Protein AF-A0A7S2J5E5-F1 (afdb_monomer)

Mean predicted aligned error: 18.95 Å

Radius of gyration: 46.44 Å; Cα contacts (8 Å, |Δi|>4): 51; chains: 1; bounding box: 110×30×131 Å

Sequence (152 aa):
QHGGKVPLHGRLFGQWLHHAYPRECPFPHRSGSTNPMTADEWIAENGKNSLASDDEMQDHIDAGNSTNATSTAAHAEPTPLMWTVEEELVITSTAAPTLGSRRMRSRLLSSFMFLAAIASVIVTLWSNVKSAAKAFGPKGGVLPFAGKAHLC

Structure (mmCIF, N/CA/C/O backbone):
data_AF-A0A7S2J5E5-F1
#
_entry.id   AF-A0A7S2J5E5-F1
#
loop_
_atom_site.group_PDB
_atom_site.id
_atom_site.type_symbol
_atom_site.label_atom_id
_atom_site.label_alt_id
_atom_site.label_comp_id
_atom_site.label_asym_id
_atom_site.label_entity_id
_atom_site.label_seq_id
_atom_site.pdbx_PDB_ins_code
_atom_site.Cartn_x
_atom_site.Cartn_y
_atom_site.Cartn_z
_atom_site.occupancy
_atom_site.B_iso_or_equiv
_atom_site.auth_seq_id
_atom_site.auth_comp_id
_atom_site.auth_asym_id
_atom_site.auth_atom_id
_atom_site.pdbx_PDB_model_num
ATOM 1 N N . GLN A 1 1 ? -0.515 1.846 -17.808 1.00 63.72 1 GLN A N 1
ATOM 2 C CA . GLN A 1 1 ? -0.144 0.761 -18.755 1.00 63.72 1 GLN A CA 1
ATOM 3 C C . GLN A 1 1 ? 1.380 0.697 -18.881 1.00 63.72 1 GLN A C 1
ATOM 5 O O . GLN A 1 1 ? 1.969 1.710 -19.233 1.00 63.72 1 GLN A O 1
ATOM 10 N N . HIS A 1 2 ? 2.020 -0.460 -18.635 1.00 79.25 2 HIS A N 1
ATOM 11 C CA . HIS A 1 2 ? 3.499 -0.615 -18.657 1.00 79.25 2 HIS A CA 1
ATOM 12 C C . HIS A 1 2 ? 4.056 -1.400 -19.854 1.00 79.25 2 HIS A C 1
ATOM 14 O O . HIS A 1 2 ? 5.028 -2.145 -19.716 1.00 79.25 2 HIS A O 1
ATOM 20 N N . GLY A 1 3 ? 3.438 -1.292 -21.032 1.00 82.88 3 GLY A N 1
ATOM 21 C CA . GLY A 1 3 ? 3.982 -1.912 -22.249 1.00 82.88 3 GLY A CA 1
ATOM 22 C C . GLY A 1 3 ? 4.187 -3.431 -22.143 1.00 82.88 3 GLY A C 1
ATOM 23 O O . GLY A 1 3 ? 5.221 -3.938 -22.566 1.00 82.88 3 GLY A O 1
ATOM 24 N N . GLY A 1 4 ? 3.237 -4.142 -21.525 1.00 86.62 4 GLY A N 1
ATOM 25 C CA . GLY A 1 4 ? 3.276 -5.603 -21.369 1.00 86.62 4 GLY A CA 1
ATOM 26 C C . GLY A 1 4 ? 4.127 -6.120 -20.205 1.00 86.62 4 GLY A C 1
ATOM 27 O O . GLY A 1 4 ? 4.243 -7.330 -20.037 1.00 86.62 4 GLY A O 1
ATOM 28 N N . LYS A 1 5 ? 4.715 -5.239 -19.388 1.00 85.12 5 LYS A N 1
ATOM 29 C CA . LYS A 1 5 ? 5.416 -5.627 -18.155 1.00 85.12 5 LYS A CA 1
ATOM 30 C C . LYS A 1 5 ? 4.485 -5.527 -16.947 1.00 85.12 5 LYS A C 1
ATOM 32 O O . LYS A 1 5 ? 3.664 -4.616 -16.868 1.00 85.12 5 LYS A O 1
ATOM 37 N N . VAL A 1 6 ? 4.642 -6.439 -15.993 1.00 87.19 6 VAL A N 1
ATOM 38 C CA . VAL A 1 6 ? 3.922 -6.406 -14.714 1.00 87.19 6 VAL A CA 1
ATOM 39 C C . VAL A 1 6 ? 4.882 -5.916 -13.628 1.00 87.19 6 VAL A C 1
ATOM 41 O O . VAL A 1 6 ? 5.904 -6.568 -13.396 1.00 87.19 6 VAL A O 1
ATOM 44 N N . PRO A 1 7 ? 4.615 -4.772 -12.976 1.00 89.44 7 PRO A N 1
ATOM 45 C CA . PRO A 1 7 ? 5.429 -4.321 -11.858 1.00 89.44 7 PRO A CA 1
ATOM 46 C C . PRO A 1 7 ? 5.142 -5.186 -10.626 1.00 89.44 7 PRO A C 1
ATOM 48 O O . PRO A 1 7 ? 4.107 -5.047 -9.985 1.00 89.44 7 PRO A O 1
ATOM 51 N N . LEU A 1 8 ? 6.085 -6.059 -10.267 1.00 89.56 8 LEU A N 1
ATOM 52 C CA . LEU A 1 8 ? 5.937 -6.960 -9.113 1.00 89.56 8 LEU A CA 1
ATOM 53 C C . LEU A 1 8 ? 5.831 -6.222 -7.767 1.00 89.56 8 LEU A C 1
ATOM 55 O O . LEU A 1 8 ? 5.270 -6.752 -6.821 1.00 89.56 8 LEU A O 1
ATOM 59 N N . HIS A 1 9 ? 6.345 -4.994 -7.690 1.00 90.06 9 HIS A N 1
ATOM 60 C CA . HIS A 1 9 ? 6.241 -4.127 -6.509 1.00 90.06 9 HIS A CA 1
ATOM 61 C C . HIS A 1 9 ? 5.186 -3.021 -6.694 1.00 90.06 9 HIS A C 1
ATOM 63 O O . HIS A 1 9 ? 5.252 -1.982 -6.040 1.00 90.06 9 HIS A O 1
ATOM 69 N N . GLY A 1 10 ? 4.266 -3.193 -7.646 1.00 91.25 10 GLY A N 1
ATOM 70 C CA . GLY A 1 10 ? 3.171 -2.258 -7.877 1.00 91.25 10 GLY A CA 1
ATOM 71 C C . GLY A 1 10 ? 1.974 -2.551 -6.977 1.00 91.25 10 GLY A C 1
ATOM 72 O O . GLY A 1 10 ? 1.660 -3.713 -6.702 1.00 91.25 10 GLY A O 1
ATOM 73 N N . ARG A 1 11 ? 1.257 -1.498 -6.575 1.00 93.00 11 ARG A N 1
ATOM 74 C CA . ARG A 1 11 ? 0.042 -1.603 -5.748 1.00 93.00 11 ARG A CA 1
ATOM 75 C C . ARG A 1 11 ? -1.000 -2.554 -6.348 1.00 93.00 11 ARG A C 1
ATOM 77 O O . ARG A 1 11 ? -1.551 -3.386 -5.635 1.00 93.00 11 ARG A O 1
ATOM 84 N N . LEU A 1 12 ? -1.235 -2.468 -7.661 1.00 91.31 12 LEU A N 1
ATOM 85 C CA . LEU A 1 12 ? -2.218 -3.301 -8.365 1.00 91.31 12 LEU A CA 1
ATOM 86 C C . LEU A 1 12 ? -1.850 -4.787 -8.348 1.00 91.31 12 LEU A C 1
ATOM 88 O O . LEU A 1 12 ? -2.721 -5.633 -8.176 1.00 91.31 12 LEU A O 1
ATOM 92 N N . PHE A 1 13 ? -0.565 -5.123 -8.483 1.00 92.19 13 PHE A N 1
ATOM 93 C CA . PHE A 1 13 ? -0.132 -6.515 -8.370 1.00 92.19 13 PHE A CA 1
ATOM 94 C C . PHE A 1 13 ? -0.332 -7.044 -6.944 1.00 92.19 13 PHE A C 1
ATOM 96 O O . PHE A 1 13 ? -0.835 -8.152 -6.764 1.00 92.19 13 PHE A O 1
ATOM 103 N N . GLY A 1 14 ? -0.042 -6.225 -5.928 1.00 92.69 14 GLY A N 1
ATOM 104 C CA . GLY A 1 14 ? -0.380 -6.546 -4.540 1.00 92.69 14 GLY A CA 1
ATOM 105 C C . GLY A 1 14 ? -1.885 -6.740 -4.323 1.00 92.69 14 GLY A C 1
ATOM 106 O O . GLY A 1 14 ? -2.288 -7.631 -3.584 1.00 92.69 14 GLY A O 1
ATOM 107 N N . GLN A 1 15 ? -2.735 -5.948 -4.987 1.00 92.44 15 GLN A N 1
ATOM 108 C CA . GLN A 1 15 ? -4.190 -6.049 -4.826 1.00 92.44 15 GLN A CA 1
ATOM 109 C C . GLN A 1 15 ? -4.703 -7.372 -5.404 1.00 92.44 15 GLN A C 1
ATOM 111 O O . GLN A 1 15 ? -5.595 -8.001 -4.835 1.00 92.44 15 GLN A O 1
ATOM 116 N N . TRP A 1 16 ? -4.080 -7.835 -6.490 1.00 91.50 16 TRP A N 1
ATOM 117 C CA . TRP A 1 16 ? -4.347 -9.147 -7.072 1.00 91.50 16 TRP A CA 1
ATOM 118 C C . TRP A 1 16 ? -3.924 -10.266 -6.118 1.00 91.50 16 TRP A C 1
ATOM 120 O O . TRP A 1 16 ? -4.698 -11.192 -5.881 1.00 91.50 16 TRP A O 1
ATOM 130 N N . LEU A 1 17 ? -2.733 -10.153 -5.520 1.00 94.50 17 LEU A N 1
ATOM 131 C CA . LEU A 1 17 ? -2.250 -11.119 -4.531 1.00 94.50 17 LEU A CA 1
ATOM 132 C C . LEU A 1 17 ? -3.150 -11.189 -3.300 1.00 94.50 17 LEU A C 1
ATOM 134 O O . LEU A 1 17 ? -3.455 -12.292 -2.864 1.00 94.50 17 LEU A O 1
ATOM 138 N N . HIS A 1 18 ? -3.616 -10.055 -2.773 1.00 94.25 18 HIS A N 1
ATOM 139 C CA . HIS A 1 18 ? -4.564 -10.043 -1.659 1.00 94.25 18 HIS A CA 1
ATOM 140 C C . HIS A 1 18 ? -5.859 -10.771 -2.019 1.00 94.25 18 HIS A C 1
ATOM 142 O O . HIS A 1 18 ? -6.372 -11.544 -1.219 1.00 94.25 18 HIS A O 1
ATOM 148 N N . HIS A 1 19 ? -6.367 -10.576 -3.236 1.00 90.44 19 HIS A N 1
ATOM 149 C CA . HIS A 1 19 ? -7.566 -11.278 -3.681 1.00 90.44 19 HIS A CA 1
ATOM 150 C C . HIS A 1 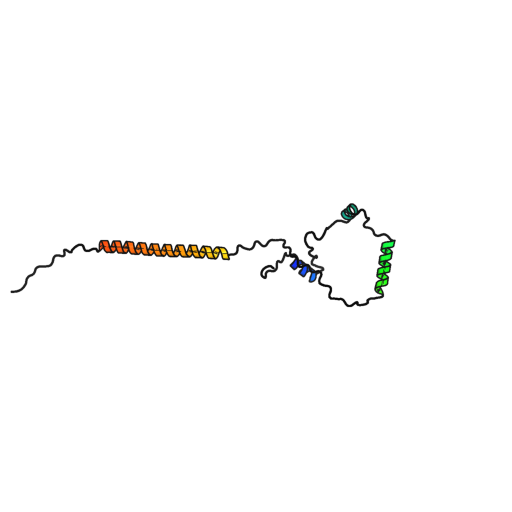19 ? -7.349 -12.797 -3.800 1.00 90.44 19 HIS A C 1
ATOM 152 O O . HIS A 1 19 ? -8.225 -13.571 -3.422 1.00 90.44 19 HIS A O 1
ATOM 158 N N . ALA A 1 20 ? -6.182 -13.231 -4.287 1.00 93.38 20 ALA A N 1
ATOM 159 C CA . ALA A 1 20 ? -5.845 -14.649 -4.422 1.00 93.38 20 ALA A CA 1
ATOM 160 C C . ALA A 1 20 ? -5.467 -15.323 -3.084 1.00 93.38 20 ALA A C 1
ATOM 162 O O . ALA A 1 20 ? -5.794 -16.489 -2.872 1.00 93.38 20 ALA A O 1
ATOM 163 N N . TYR A 1 21 ? -4.810 -14.592 -2.177 1.00 94.75 21 TYR A N 1
ATOM 164 C CA . TYR A 1 21 ? -4.284 -15.078 -0.896 1.00 94.75 21 TYR A CA 1
ATOM 165 C C . TYR A 1 21 ? -4.591 -14.106 0.266 1.00 94.75 21 TYR A C 1
ATOM 167 O O . TYR A 1 21 ? -3.671 -13.523 0.850 1.00 94.75 21 TYR A O 1
ATOM 175 N N . PRO A 1 22 ? -5.866 -13.949 0.680 1.00 93.69 22 PRO A N 1
ATOM 176 C CA . PRO A 1 22 ? -6.268 -12.904 1.634 1.00 93.69 22 PRO A CA 1
ATOM 177 C C . PRO A 1 22 ? -5.637 -13.016 3.027 1.00 93.69 22 PRO A C 1
ATOM 179 O O . PRO A 1 22 ? -5.525 -12.024 3.739 1.00 93.69 22 PRO A O 1
ATOM 182 N N . ARG A 1 23 ? -5.239 -14.229 3.436 1.00 95.56 23 ARG A N 1
ATOM 183 C CA . ARG A 1 23 ? -4.626 -14.479 4.754 1.00 95.56 23 ARG A CA 1
ATOM 184 C C . ARG A 1 23 ? -3.112 -14.292 4.777 1.00 95.56 23 ARG A C 1
ATOM 186 O O . ARG A 1 23 ? -2.546 -14.156 5.853 1.00 95.56 23 ARG A O 1
ATOM 193 N N . GLU A 1 24 ? -2.466 -14.322 3.617 1.00 96.31 24 GLU A N 1
ATOM 194 C CA . GLU A 1 24 ? -1.005 -14.230 3.502 1.00 96.31 24 GLU A CA 1
ATOM 195 C C . GLU A 1 24 ? -0.562 -12.848 3.023 1.00 96.31 24 GLU A C 1
ATOM 197 O O . GLU A 1 24 ? 0.561 -12.422 3.282 1.00 96.31 24 GLU A O 1
ATOM 202 N N . CYS A 1 25 ? -1.451 -12.132 2.337 1.00 93.38 25 CYS A N 1
ATOM 203 C CA . CYS A 1 25 ? -1.158 -10.844 1.741 1.00 93.38 25 CYS A CA 1
ATOM 204 C C . CYS A 1 25 ? -2.040 -9.753 2.367 1.00 93.38 25 CYS A C 1
ATOM 206 O O . CYS A 1 25 ? -3.262 -9.820 2.243 1.00 93.38 25 CYS A O 1
ATOM 208 N N . PRO A 1 26 ? -1.462 -8.727 3.017 1.00 90.94 26 PRO A N 1
ATOM 209 C CA . PRO A 1 26 ? -2.204 -7.550 3.464 1.00 90.94 26 PRO A CA 1
ATOM 210 C C . PRO A 1 26 ? -2.801 -6.763 2.289 1.00 90.94 26 PRO A C 1
ATOM 212 O O . PRO A 1 26 ? -2.213 -6.705 1.209 1.00 90.94 26 PRO A O 1
ATOM 215 N N . PHE A 1 27 ? -3.946 -6.107 2.501 1.00 91.31 27 PHE A N 1
ATOM 216 C CA . PHE A 1 27 ? -4.560 -5.281 1.458 1.00 91.31 27 PHE A CA 1
ATOM 217 C C . PHE A 1 27 ? -3.711 -4.024 1.172 1.00 91.31 27 PHE A C 1
ATOM 219 O O . PHE A 1 27 ? -3.420 -3.259 2.100 1.00 91.31 27 PHE A O 1
ATOM 226 N N . PRO A 1 28 ? -3.331 -3.757 -0.093 1.00 91.81 28 PRO A N 1
ATOM 227 C CA . PRO A 1 28 ? -2.510 -2.602 -0.440 1.00 91.81 28 PRO A CA 1
ATOM 228 C C . PRO A 1 28 ? -3.371 -1.350 -0.636 1.00 91.81 28 PRO A C 1
ATOM 230 O O . PRO A 1 28 ? -3.818 -1.016 -1.743 1.00 91.81 28 PRO A O 1
ATOM 233 N N . HIS A 1 29 ? -3.580 -0.642 0.469 1.00 90.50 29 HIS A N 1
ATOM 234 C CA . HIS A 1 29 ? -4.216 0.668 0.476 1.00 90.50 29 HIS A CA 1
ATOM 235 C C . HIS A 1 29 ? -3.442 1.665 -0.392 1.00 90.50 29 HIS A C 1
ATOM 237 O O . HIS A 1 29 ? -2.222 1.593 -0.537 1.00 90.50 29 HIS A O 1
ATOM 243 N N . ARG A 1 30 ? -4.169 2.612 -0.987 1.00 89.19 30 ARG A N 1
ATOM 244 C CA . ARG A 1 30 ? -3.563 3.722 -1.726 1.00 89.19 30 ARG A CA 1
ATOM 245 C C . ARG A 1 30 ? -2.845 4.646 -0.741 1.00 89.19 30 ARG A C 1
ATOM 247 O O . ARG A 1 30 ? -3.398 4.924 0.328 1.00 89.19 30 ARG A O 1
ATOM 254 N N . SER A 1 31 ? -1.671 5.164 -1.094 1.00 87.94 31 SER A N 1
ATOM 255 C CA . SER A 1 31 ? -0.974 6.129 -0.237 1.00 87.94 31 SER A CA 1
ATOM 256 C C . SER A 1 31 ? -1.870 7.322 0.107 1.00 87.94 31 SER A C 1
ATOM 258 O O . SER A 1 31 ? -2.515 7.906 -0.764 1.00 87.94 31 SER A O 1
ATOM 260 N N . GLY A 1 32 ? -1.950 7.641 1.401 1.00 87.56 32 GLY A N 1
ATOM 261 C CA . GLY A 1 32 ? -2.806 8.703 1.936 1.00 87.56 32 GLY A CA 1
ATOM 262 C C . GLY A 1 32 ? -4.298 8.365 2.057 1.00 87.56 32 GLY A C 1
ATOM 263 O O . GLY A 1 32 ? -5.059 9.222 2.488 1.00 87.56 32 GLY A O 1
ATOM 264 N N . SER A 1 33 ? -4.742 7.151 1.701 1.00 88.50 33 SER A N 1
ATOM 265 C CA . SER A 1 33 ? -6.151 6.744 1.887 1.00 88.50 33 SER A CA 1
ATOM 266 C C . SER A 1 33 ? -6.479 6.265 3.301 1.00 88.50 33 SER A C 1
ATOM 268 O O . SER A 1 33 ? -7.642 6.252 3.691 1.00 88.50 33 SER A O 1
ATOM 270 N N . THR A 1 34 ? -5.463 5.881 4.070 1.00 88.88 34 THR A N 1
ATOM 271 C CA . THR A 1 34 ? -5.608 5.404 5.446 1.00 88.88 34 THR A CA 1
ATOM 272 C C . THR A 1 34 ? -4.879 6.331 6.399 1.00 88.88 34 THR A C 1
ATOM 274 O O . THR A 1 34 ? -3.757 6.744 6.105 1.00 88.88 34 THR A O 1
ATOM 277 N N . ASN A 1 35 ? -5.477 6.575 7.561 1.00 88.75 35 ASN A N 1
ATOM 278 C CA . ASN A 1 35 ? -4.833 7.247 8.681 1.00 88.75 35 ASN A CA 1
ATOM 279 C C . ASN A 1 35 ? -4.635 6.228 9.814 1.00 88.75 35 ASN A C 1
ATOM 281 O O . ASN A 1 35 ? -5.543 6.055 10.627 1.00 88.75 35 ASN A O 1
ATOM 285 N N . PRO A 1 36 ? -3.534 5.453 9.816 1.00 88.81 36 PRO A N 1
ATOM 286 C CA . PRO A 1 36 ? -3.276 4.514 10.896 1.00 88.81 36 PRO A CA 1
ATOM 287 C C . PRO A 1 36 ? -2.994 5.308 12.174 1.00 88.81 36 PRO A C 1
ATOM 289 O O . PR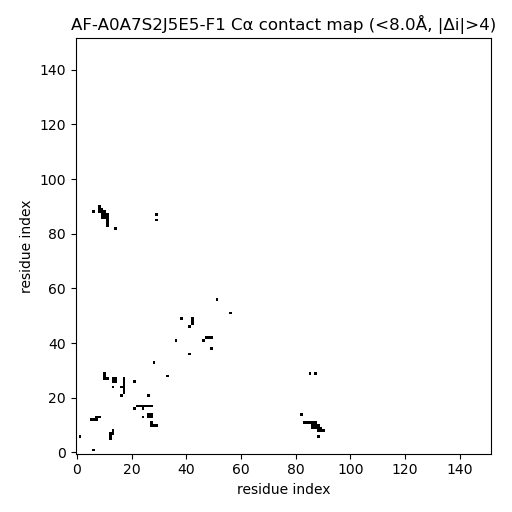O A 1 36 ? -2.015 6.042 12.245 1.00 88.81 36 PRO A O 1
ATOM 292 N N . MET A 1 37 ? -3.862 5.148 13.164 1.00 90.81 37 MET A N 1
ATOM 293 C CA . MET A 1 37 ? -3.769 5.791 14.472 1.00 90.81 37 MET A CA 1
ATOM 294 C C . MET A 1 37 ? -3.901 4.733 15.559 1.00 90.81 37 MET A C 1
ATOM 296 O O . MET A 1 37 ? -4.633 3.748 15.405 1.00 90.81 37 MET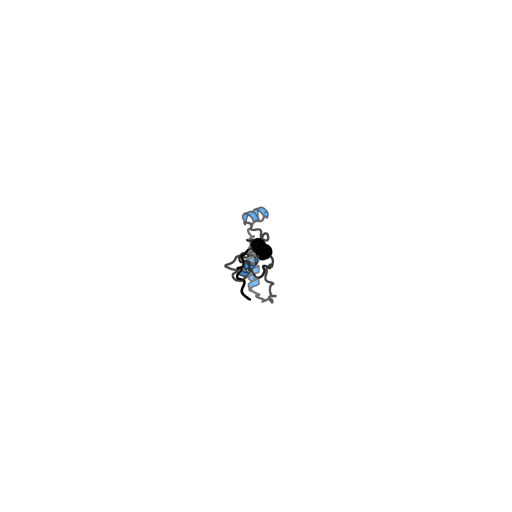 A O 1
ATOM 300 N N . THR A 1 38 ? -3.155 4.914 16.640 1.00 89.25 38 THR A N 1
ATOM 301 C CA . THR A 1 38 ? -3.276 4.083 17.840 1.00 89.25 38 THR A CA 1
ATOM 302 C C . THR A 1 38 ? -4.564 4.416 18.596 1.00 89.25 38 THR A C 1
ATOM 304 O O . THR A 1 38 ? -5.163 5.474 18.402 1.00 89.25 38 THR A O 1
ATOM 307 N N . ALA A 1 39 ? -5.007 3.509 19.472 1.00 86.00 39 ALA A N 1
ATOM 308 C CA . ALA A 1 39 ? -6.200 3.741 20.286 1.00 86.00 39 ALA A CA 1
ATOM 309 C C . ALA A 1 39 ? -6.060 5.008 21.148 1.00 86.00 39 ALA A C 1
ATOM 311 O O . ALA A 1 39 ? -6.981 5.820 21.196 1.00 86.00 39 ALA A O 1
ATOM 312 N N . ASP A 1 40 ? -4.889 5.211 21.758 1.00 87.62 40 ASP A N 1
ATOM 313 C CA . ASP A 1 40 ? -4.605 6.384 22.588 1.00 87.62 40 ASP A CA 1
ATOM 314 C C . ASP A 1 40 ? -4.648 7.685 21.770 1.00 87.62 40 ASP A C 1
ATOM 316 O O . ASP A 1 40 ? -5.248 8.667 22.207 1.00 87.62 40 ASP A O 1
ATOM 320 N N . GLU A 1 41 ? -4.073 7.685 20.559 1.00 90.81 41 GLU A N 1
ATOM 321 C CA . GLU A 1 41 ? -4.135 8.828 19.635 1.00 90.81 41 GLU A CA 1
ATOM 322 C C . GLU A 1 41 ? -5.580 9.146 19.223 1.00 90.81 41 GLU A C 1
ATOM 324 O O . GLU A 1 41 ? -5.981 10.309 19.248 1.00 90.81 41 GLU A O 1
ATOM 329 N N . TRP A 1 42 ? -6.391 8.126 18.922 1.00 88.69 42 TRP A N 1
ATOM 330 C CA . TRP A 1 42 ? -7.802 8.310 18.568 1.00 88.69 42 TRP A CA 1
ATOM 331 C C . TRP A 1 42 ? -8.621 8.886 19.731 1.00 88.69 42 TRP A C 1
ATOM 333 O O . TRP A 1 42 ? -9.437 9.785 19.522 1.00 88.69 42 TRP A O 1
ATOM 343 N N . ILE A 1 43 ? -8.404 8.402 20.961 1.00 89.88 43 ILE A N 1
ATOM 344 C CA . ILE A 1 43 ? -9.094 8.903 22.164 1.00 89.88 43 ILE A CA 1
ATOM 345 C C . ILE A 1 43 ? -8.712 10.362 22.423 1.00 89.88 43 ILE A C 1
ATOM 347 O O . ILE A 1 43 ? -9.585 11.183 22.715 1.00 89.88 43 ILE A O 1
ATOM 351 N N . ALA A 1 44 ? -7.426 10.697 22.294 1.00 88.94 44 ALA A N 1
ATOM 352 C CA . ALA A 1 44 ? -6.941 12.060 22.471 1.00 88.94 44 ALA A CA 1
ATOM 353 C C . ALA A 1 44 ? -7.519 13.030 21.423 1.00 88.94 44 ALA A C 1
ATOM 355 O O . ALA A 1 44 ? -7.843 14.166 21.770 1.00 88.94 44 ALA A O 1
ATOM 356 N N . GLU A 1 45 ? -7.676 12.593 20.169 1.00 87.62 45 GLU A N 1
ATOM 357 C CA . GLU A 1 45 ? -8.198 13.424 19.074 1.00 87.62 45 GLU A CA 1
ATOM 358 C C . GLU A 1 45 ? -9.730 13.561 19.103 1.00 87.62 45 GLU A C 1
ATOM 360 O O . GLU A 1 45 ? -10.258 14.662 18.937 1.00 87.62 45 GLU A O 1
ATOM 365 N N . ASN A 1 46 ? -10.460 12.469 19.355 1.00 85.88 46 ASN A N 1
ATOM 366 C CA . ASN A 1 46 ? -11.925 12.451 19.276 1.00 85.88 46 ASN A CA 1
ATOM 367 C C . ASN A 1 46 ? -12.631 12.679 20.617 1.00 85.88 46 ASN A C 1
ATOM 369 O O . ASN A 1 46 ? -13.850 12.876 20.634 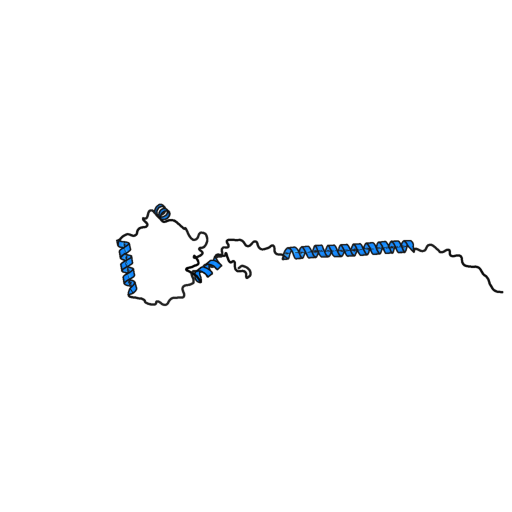1.00 85.88 46 ASN A O 1
ATOM 373 N N . GLY A 1 47 ? -11.906 12.626 21.740 1.00 79.50 47 GLY A N 1
ATOM 374 C CA . GLY A 1 47 ? -12.448 12.848 23.085 1.00 79.50 47 GLY A CA 1
ATOM 375 C C . GLY A 1 47 ? -13.488 11.815 23.531 1.00 79.50 47 GLY A C 1
ATOM 376 O O . GLY A 1 47 ? -14.192 12.035 24.517 1.00 79.50 47 GLY A O 1
ATOM 377 N N . LYS A 1 48 ? -13.620 10.702 22.803 1.00 77.62 48 LYS A N 1
ATOM 378 C CA . LYS A 1 48 ? -14.547 9.607 23.100 1.00 77.62 48 LYS A CA 1
ATOM 379 C C . LYS A 1 48 ? -13.772 8.437 23.682 1.00 77.62 48 LYS A C 1
ATOM 381 O O . LYS A 1 48 ? -12.681 8.119 23.219 1.00 77.62 48 LYS A O 1
ATOM 386 N N . ASN A 1 49 ? -14.350 7.789 24.687 1.00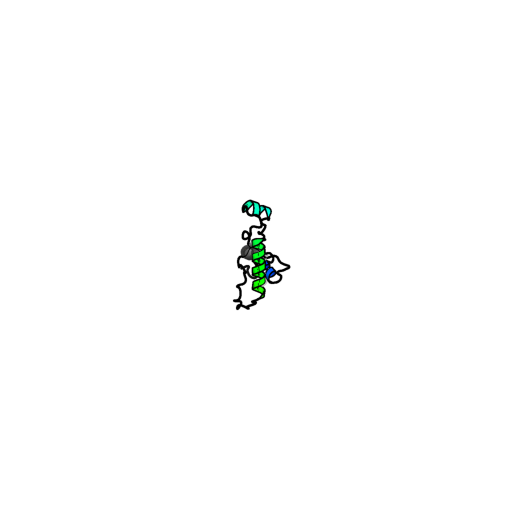 72.19 49 ASN A N 1
ATOM 387 C CA . ASN A 1 49 ? -13.783 6.567 25.235 1.00 72.19 49 ASN A CA 1
ATOM 388 C C . ASN A 1 49 ? -13.937 5.448 24.190 1.00 72.19 49 ASN A C 1
ATOM 390 O O . ASN A 1 49 ? -15.005 5.317 23.599 1.00 72.19 49 ASN A O 1
ATOM 394 N N . SER A 1 50 ? -12.893 4.651 23.949 1.00 73.50 50 SER A N 1
ATOM 395 C CA . SER A 1 50 ? -12.944 3.539 22.978 1.00 73.50 50 SER A CA 1
ATOM 396 C C . SER A 1 50 ? -13.793 2.351 23.466 1.00 73.50 50 SER A C 1
ATOM 398 O O . SER A 1 50 ? -13.921 1.353 22.759 1.00 73.50 50 SER A O 1
ATOM 400 N N . LEU A 1 51 ? -14.322 2.430 24.688 1.00 82.62 51 LEU A N 1
ATOM 401 C CA . LEU A 1 51 ? -15.137 1.395 25.309 1.00 82.62 51 LEU A CA 1
ATOM 402 C C . LEU A 1 51 ? -16.615 1.640 24.995 1.00 82.62 51 LEU A C 1
ATOM 404 O O . LEU A 1 51 ? -17.126 2.727 25.265 1.00 82.62 51 LEU A O 1
ATOM 408 N N . ALA A 1 52 ? -17.279 0.618 24.455 1.00 86.31 52 ALA A N 1
ATOM 409 C CA . ALA A 1 52 ? -18.731 0.588 24.302 1.00 86.31 52 ALA A CA 1
ATOM 410 C C . ALA A 1 52 ? -19.411 0.539 25.680 1.00 86.31 52 ALA A C 1
ATOM 412 O O . ALA A 1 52 ? -18.841 0.003 26.637 1.00 86.31 52 ALA A O 1
ATOM 413 N N . SER A 1 53 ? -20.618 1.099 25.791 1.00 89.81 53 SER A N 1
ATOM 414 C CA . SER A 1 53 ? -21.415 0.964 27.015 1.00 89.81 53 SER A CA 1
ATOM 415 C C . SER A 1 53 ? -22.017 -0.440 27.128 1.00 89.81 53 SER A C 1
ATOM 417 O O . SER A 1 53 ? -22.172 -1.142 26.130 1.00 89.81 53 SER A O 1
ATOM 419 N N . ASP A 1 54 ? -22.390 -0.843 28.345 1.00 92.06 54 ASP A N 1
ATOM 420 C CA . ASP A 1 54 ? -23.054 -2.133 28.575 1.00 92.06 54 ASP A CA 1
ATOM 421 C C . ASP A 1 54 ? -24.354 -2.261 27.765 1.00 92.06 54 ASP A C 1
ATOM 423 O O . ASP A 1 54 ? -24.619 -3.313 27.185 1.00 92.06 54 ASP A O 1
ATOM 427 N N . ASP A 1 55 ? -25.115 -1.170 27.652 1.00 91.81 55 ASP A N 1
ATOM 428 C CA . ASP A 1 55 ? -26.348 -1.121 26.863 1.00 91.81 55 ASP A CA 1
ATOM 429 C C . ASP A 1 55 ? -26.072 -1.310 25.356 1.00 91.81 55 ASP A C 1
ATOM 431 O O . ASP A 1 55 ? -26.735 -2.111 24.703 1.00 91.81 55 ASP A O 1
ATOM 435 N N . GLU A 1 56 ? -25.046 -0.645 24.805 1.00 90.19 56 GLU A N 1
ATOM 436 C CA . GLU A 1 56 ? -24.648 -0.787 23.393 1.00 90.19 56 GLU A CA 1
ATOM 437 C C . GLU A 1 56 ? -24.166 -2.214 23.091 1.00 90.19 56 GLU A C 1
ATOM 439 O O . GLU A 1 56 ? -24.498 -2.795 22.053 1.00 90.19 56 GLU A O 1
ATOM 444 N N . MET A 1 57 ? -23.417 -2.819 24.020 1.00 93.31 57 MET A N 1
ATOM 445 C CA . MET A 1 57 ? -23.014 -4.221 23.907 1.00 93.31 57 MET A CA 1
ATOM 446 C C . MET A 1 57 ? -24.228 -5.159 23.888 1.00 93.31 57 MET A C 1
ATOM 448 O O . MET A 1 57 ? -24.246 -6.105 23.095 1.00 93.31 57 MET A O 1
ATOM 452 N N . GLN A 1 58 ? -25.243 -4.899 24.716 1.00 94.75 58 GLN A N 1
ATOM 453 C CA . GLN A 1 58 ? -26.457 -5.712 24.765 1.00 94.75 58 GLN A CA 1
ATOM 454 C C . GLN A 1 58 ? -27.280 -5.597 23.471 1.00 94.75 58 GLN A C 1
ATOM 456 O O . GLN A 1 58 ? -27.685 -6.625 22.921 1.00 94.75 58 GLN A O 1
ATOM 461 N N . ASP A 1 59 ? -27.429 -4.390 22.920 1.00 92.88 59 ASP A N 1
ATOM 462 C CA . ASP A 1 59 ? -28.122 -4.158 21.644 1.00 92.88 59 ASP A CA 1
ATOM 463 C C . ASP A 1 59 ? -27.498 -4.972 20.493 1.00 92.88 59 ASP A C 1
ATOM 465 O O . ASP A 1 59 ? -28.200 -5.570 19.667 1.00 92.88 59 ASP A O 1
ATOM 469 N N . HIS A 1 60 ? -26.164 -5.053 20.445 1.00 90.56 60 HIS A N 1
ATOM 470 C CA . HIS A 1 60 ? -25.456 -5.854 19.444 1.00 90.56 60 HIS A CA 1
ATOM 471 C C . HIS A 1 60 ? -25.682 -7.363 19.604 1.00 90.56 60 HIS A C 1
ATOM 473 O O . HIS A 1 60 ? -25.803 -8.073 18.597 1.00 90.56 60 HIS A O 1
ATOM 479 N N . ILE A 1 61 ? -25.758 -7.860 20.842 1.00 92.62 61 ILE A N 1
ATOM 480 C CA . ILE A 1 61 ? -26.059 -9.271 21.133 1.00 92.62 61 ILE A CA 1
ATOM 481 C C . ILE A 1 61 ? -27.473 -9.612 20.654 1.00 92.62 61 ILE A C 1
ATOM 483 O O . ILE A 1 61 ? -27.668 -10.616 19.957 1.00 92.62 61 ILE A O 1
ATOM 487 N N . ASP A 1 62 ? -28.445 -8.758 20.961 1.00 91.38 62 ASP A N 1
ATOM 488 C CA . ASP A 1 62 ? -29.850 -8.976 20.612 1.00 91.38 62 ASP A CA 1
ATOM 489 C C . ASP A 1 62 ? -30.072 -8.917 19.087 1.00 91.38 62 ASP A C 1
ATOM 491 O O . ASP A 1 62 ? -30.794 -9.748 18.512 1.00 91.38 62 ASP A O 1
ATOM 495 N N . ALA A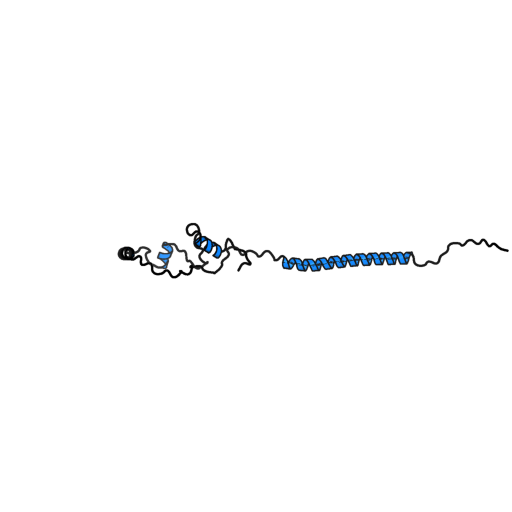 1 63 ? -29.374 -8.008 18.396 1.00 85.81 63 ALA A N 1
ATOM 496 C CA . ALA A 1 63 ? -29.360 -7.931 16.934 1.00 85.81 63 ALA A CA 1
ATOM 497 C C . ALA A 1 63 ? -28.723 -9.176 16.281 1.00 85.81 63 ALA A C 1
ATOM 499 O O . ALA A 1 63 ? -29.255 -9.723 15.306 1.00 85.81 63 ALA A O 1
ATOM 500 N N . GLY A 1 64 ? -27.606 -9.666 16.829 1.00 82.31 64 GLY A N 1
ATOM 501 C CA . GLY A 1 64 ? -26.946 -10.892 16.368 1.00 82.31 64 GLY A CA 1
ATOM 502 C C . GLY A 1 64 ? -27.809 -12.144 16.558 1.00 82.31 64 GLY A C 1
ATOM 503 O O . GLY A 1 64 ? -27.850 -13.021 15.695 1.00 82.31 64 GLY A O 1
ATOM 504 N N . ASN A 1 65 ? -28.570 -12.213 17.649 1.00 82.12 65 ASN A N 1
ATOM 505 C CA . ASN A 1 65 ? -29.459 -13.342 17.908 1.00 82.12 65 ASN A CA 1
ATOM 506 C C . ASN A 1 65 ? -30.690 -13.343 16.979 1.00 82.12 65 ASN A C 1
ATOM 508 O O . ASN A 1 65 ? -31.140 -14.398 16.530 1.00 82.12 65 ASN A O 1
ATOM 512 N N . SER A 1 66 ? -31.188 -12.157 16.618 1.00 69.88 66 SER A N 1
ATOM 513 C CA . SER A 1 66 ? -32.327 -11.989 15.703 1.00 69.88 66 SER A CA 1
ATOM 514 C C . SER A 1 66 ? -32.004 -12.376 14.250 1.00 69.88 66 SER A C 1
ATOM 516 O O . SER A 1 66 ? -32.875 -12.847 13.518 1.00 69.88 66 SER A O 1
ATOM 518 N N . THR A 1 67 ? -30.749 -12.220 13.818 1.00 61.12 67 THR A N 1
ATOM 519 C CA . THR A 1 67 ? -30.316 -12.503 12.435 1.00 61.12 67 THR A CA 1
ATOM 520 C C . THR A 1 67 ? -30.052 -13.986 12.157 1.00 61.12 67 THR A C 1
ATOM 522 O O . THR A 1 67 ? -30.194 -14.427 11.014 1.00 61.12 67 THR A O 1
ATOM 525 N N . ASN A 1 68 ? -29.796 -14.799 13.188 1.00 57.25 68 ASN A N 1
ATOM 526 C CA . ASN A 1 68 ? -29.671 -16.256 13.051 1.00 57.25 68 ASN A CA 1
ATOM 527 C C . ASN A 1 68 ? -30.975 -16.947 12.596 1.00 57.25 68 ASN A C 1
ATOM 529 O O . ASN A 1 68 ? -30.937 -18.090 12.145 1.00 57.25 68 ASN A O 1
ATOM 533 N N . ALA A 1 69 ? -32.124 -16.265 12.671 1.00 54.25 69 ALA A N 1
ATOM 534 C CA . ALA A 1 69 ? -33.428 -16.812 12.295 1.00 54.25 69 ALA A CA 1
ATOM 535 C C . ALA A 1 69 ? -33.822 -16.573 10.823 1.00 54.25 69 ALA A C 1
ATOM 537 O O . ALA A 1 69 ? -34.859 -17.064 10.378 1.00 54.25 69 ALA A O 1
ATOM 538 N N . THR A 1 70 ? -33.052 -15.817 10.034 1.00 51.56 70 THR A N 1
ATOM 539 C CA . THR A 1 70 ? -33.418 -15.518 8.637 1.00 51.56 70 THR A CA 1
ATOM 540 C C . THR A 1 70 ? -32.178 -15.400 7.758 1.00 51.56 70 THR A C 1
ATOM 542 O O . THR A 1 70 ? -31.745 -14.319 7.371 1.00 51.56 70 THR A O 1
ATOM 545 N N . SER A 1 71 ? -31.625 -16.548 7.371 1.00 52.94 71 SER A N 1
ATOM 546 C CA . SER A 1 71 ? -30.743 -16.657 6.205 1.00 52.94 71 SER A CA 1
ATOM 547 C C . SER A 1 71 ? -31.576 -16.569 4.920 1.00 52.94 71 SER A C 1
ATOM 549 O O . SER A 1 71 ? -31.661 -17.523 4.148 1.00 52.94 71 SER A O 1
ATOM 551 N N . THR A 1 72 ? -32.240 -15.436 4.684 1.00 46.28 72 THR A N 1
ATOM 552 C CA . THR A 1 72 ? -32.775 -15.153 3.351 1.00 46.28 72 THR A CA 1
ATOM 553 C C . THR A 1 72 ? -31.575 -14.851 2.474 1.00 46.28 72 THR A C 1
ATOM 555 O O . THR A 1 72 ? -30.959 -13.793 2.590 1.00 46.28 72 THR A O 1
ATOM 558 N N . ALA A 1 73 ? -31.231 -15.813 1.619 1.00 49.69 73 ALA A N 1
ATOM 559 C CA . ALA A 1 73 ? -30.341 -15.636 0.485 1.00 49.69 73 ALA A CA 1
ATOM 560 C C . ALA A 1 73 ? -30.953 -14.584 -0.454 1.00 49.69 73 ALA A C 1
ATOM 562 O O . ALA A 1 73 ? -31.598 -14.902 -1.451 1.00 49.69 73 ALA A O 1
ATOM 563 N N . ALA A 1 74 ? -30.811 -13.312 -0.086 1.00 48.00 74 ALA A N 1
ATOM 564 C CA . ALA A 1 74 ? -31.068 -12.206 -0.978 1.00 48.00 74 ALA A CA 1
ATOM 565 C C . ALA A 1 74 ? -30.091 -12.362 -2.141 1.00 48.00 74 ALA A C 1
ATOM 567 O O . ALA A 1 74 ? -28.886 -12.494 -1.927 1.00 48.00 74 ALA A O 1
ATOM 568 N N . HIS A 1 75 ? -30.645 -12.425 -3.350 1.00 44.38 75 HIS A N 1
ATOM 569 C CA . HIS A 1 75 ? -29.924 -12.437 -4.611 1.00 44.38 75 HIS A CA 1
ATOM 570 C C . HIS A 1 75 ? -28.715 -11.502 -4.537 1.00 44.38 75 HIS A C 1
ATOM 572 O O . HIS A 1 75 ? -28.862 -10.281 -4.530 1.00 44.38 75 HIS A O 1
ATOM 578 N N . ALA A 1 76 ? -27.525 -12.093 -4.429 1.00 52.34 76 ALA A N 1
ATOM 579 C CA . ALA A 1 76 ? -26.281 -11.357 -4.466 1.00 52.34 76 ALA A CA 1
ATOM 580 C C . ALA A 1 76 ? -26.103 -10.863 -5.901 1.00 52.34 76 ALA A C 1
ATOM 582 O O . ALA A 1 76 ? -25.621 -11.593 -6.768 1.00 52.34 76 ALA A O 1
ATOM 583 N N . GLU A 1 77 ? -26.536 -9.628 -6.157 1.00 56.66 77 GLU A N 1
ATOM 584 C CA . GLU A 1 77 ? -25.949 -8.811 -7.215 1.00 56.66 77 GLU A CA 1
ATOM 585 C C . GLU A 1 77 ? -24.428 -9.002 -7.147 1.00 56.66 77 GLU A C 1
ATOM 587 O O . GLU A 1 77 ? -23.884 -8.977 -6.035 1.00 56.66 77 GLU A O 1
ATOM 592 N N . PRO A 1 78 ? -23.737 -9.256 -8.275 1.00 57.84 78 PRO A N 1
ATOM 593 C CA . PRO A 1 78 ? -22.295 -9.430 -8.266 1.00 57.84 78 PRO A CA 1
ATOM 594 C C . PRO A 1 78 ? -21.701 -8.157 -7.682 1.00 57.84 78 PRO A C 1
ATOM 596 O O . PRO A 1 78 ? -21.678 -7.115 -8.338 1.00 57.84 78 PRO A O 1
ATOM 599 N N . THR A 1 79 ? -21.276 -8.227 -6.420 1.00 62.34 79 THR A N 1
ATOM 600 C CA . THR A 1 79 ? -20.659 -7.106 -5.735 1.00 62.34 79 THR A CA 1
ATOM 601 C C . THR A 1 79 ? -19.482 -6.703 -6.603 1.00 62.34 79 THR A C 1
ATOM 603 O O . THR A 1 79 ? -18.592 -7.534 -6.829 1.00 62.34 79 THR A O 1
ATOM 606 N N . PRO A 1 80 ? -19.486 -5.483 -7.173 1.00 61.75 80 PRO A N 1
ATOM 607 C CA . PRO A 1 80 ? -18.359 -5.041 -7.963 1.00 61.75 80 PRO A CA 1
ATOM 608 C C . PRO A 1 80 ? -17.144 -5.191 -7.062 1.00 61.75 80 PRO A C 1
ATOM 610 O O . PRO A 1 80 ? -17.147 -4.716 -5.923 1.00 61.75 80 PRO A O 1
ATOM 613 N N . LEU A 1 81 ? -16.153 -5.950 -7.537 1.00 64.00 81 LEU A N 1
ATOM 614 C CA . LEU A 1 81 ? -14.904 -6.126 -6.814 1.00 64.00 81 LEU A CA 1
ATOM 615 C C . LEU A 1 81 ? -14.463 -4.727 -6.384 1.00 64.00 81 LEU A C 1
ATOM 617 O O . LEU A 1 81 ? -14.411 -3.831 -7.228 1.00 64.00 81 LEU A O 1
ATOM 621 N N . MET A 1 82 ? -14.152 -4.530 -5.097 1.00 64.69 82 MET A N 1
ATOM 622 C CA . MET A 1 82 ? -13.672 -3.249 -4.539 1.00 64.69 82 MET A CA 1
ATOM 623 C C . MET A 1 82 ? -12.272 -2.866 -5.067 1.00 64.69 82 MET A C 1
ATOM 625 O O . MET A 1 82 ? -11.477 -2.197 -4.409 1.00 64.69 82 MET A O 1
ATOM 629 N N . TRP A 1 83 ? -11.946 -3.357 -6.258 1.00 77.25 83 TRP A N 1
ATOM 630 C CA . TRP A 1 83 ? -10.748 -3.118 -7.008 1.00 77.25 83 TRP A CA 1
ATOM 631 C C . TRP A 1 83 ? -10.683 -1.654 -7.416 1.00 77.25 83 TRP A C 1
ATOM 633 O O . TRP A 1 83 ? -11.602 -1.103 -8.018 1.00 77.25 83 TRP A O 1
ATOM 643 N N . THR A 1 84 ? -9.548 -1.039 -7.129 1.00 80.06 84 THR A N 1
ATOM 644 C CA . THR A 1 84 ? -9.268 0.354 -7.456 1.00 80.06 84 THR A CA 1
ATOM 645 C C . THR A 1 84 ? -8.187 0.339 -8.523 1.00 80.06 84 THR A C 1
ATOM 647 O O . THR A 1 84 ? -7.180 -0.346 -8.370 1.00 80.06 84 THR A O 1
ATOM 650 N N . VAL A 1 85 ? -8.396 1.018 -9.649 1.00 84.00 85 VAL A N 1
ATOM 651 C CA . VAL A 1 85 ? -7.520 0.900 -10.834 1.00 84.00 85 VAL A CA 1
ATOM 652 C C . VAL A 1 85 ? -6.253 1.758 -10.748 1.00 84.00 85 VAL A C 1
ATOM 654 O O . VAL A 1 85 ? -5.408 1.709 -11.640 1.00 84.00 85 VAL A O 1
ATOM 657 N N . GLU A 1 86 ? -6.099 2.546 -9.687 1.00 86.19 86 GLU A N 1
ATOM 658 C CA . GLU A 1 86 ? -5.014 3.511 -9.528 1.00 86.19 86 GLU A CA 1
ATOM 659 C C . GLU A 1 86 ? -3.681 2.828 -9.232 1.00 86.19 86 GLU A C 1
ATOM 661 O O . GLU A 1 86 ? -3.518 2.144 -8.228 1.00 86.19 86 GLU A O 1
ATOM 666 N N . GLU A 1 8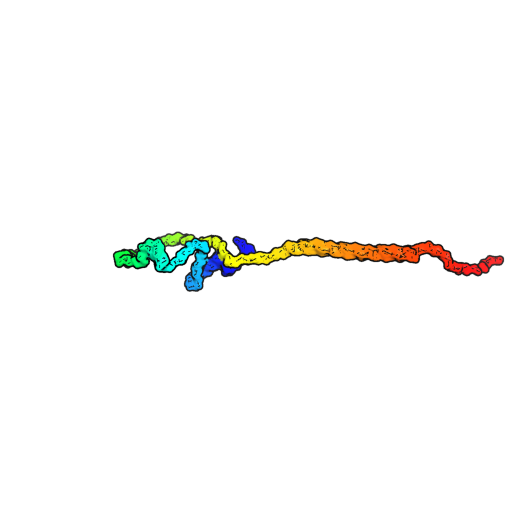7 ? -2.674 3.048 -10.057 1.00 88.81 87 GLU A N 1
ATOM 667 C CA . GLU A 1 87 ? -1.386 2.401 -9.864 1.00 88.81 87 GLU A CA 1
ATOM 668 C C . GLU A 1 87 ? -0.377 3.261 -9.113 1.00 88.81 87 GLU A C 1
ATOM 670 O O . GLU A 1 87 ? -0.191 4.434 -9.426 1.00 88.81 87 GLU A O 1
ATOM 675 N N . GLU A 1 88 ? 0.327 2.635 -8.170 1.00 89.62 88 GLU A N 1
ATOM 676 C CA . GLU A 1 88 ? 1.439 3.231 -7.443 1.00 89.62 88 GLU A CA 1
ATOM 677 C C . GLU A 1 88 ? 2.639 2.277 -7.461 1.00 89.62 88 GLU A C 1
ATOM 679 O O . GLU A 1 88 ? 2.494 1.073 -7.226 1.00 89.62 88 GLU A O 1
ATOM 684 N N . LEU A 1 89 ? 3.818 2.815 -7.784 1.00 88.44 89 LEU A N 1
ATOM 685 C CA . LEU A 1 89 ? 5.069 2.072 -7.915 1.00 88.44 89 LEU A CA 1
ATOM 686 C C . LEU A 1 89 ? 6.062 2.576 -6.867 1.00 88.44 89 LEU A C 1
ATOM 688 O O . LEU A 1 89 ? 6.395 3.757 -6.859 1.00 88.44 89 LEU A O 1
ATOM 692 N N . VAL A 1 90 ? 6.590 1.673 -6.037 1.00 79.94 90 VAL A N 1
ATOM 693 C CA . VAL A 1 90 ? 7.619 2.005 -5.028 1.00 79.94 90 VAL A CA 1
ATOM 694 C C . VAL A 1 90 ? 8.963 2.354 -5.681 1.00 79.94 90 VAL A C 1
ATOM 696 O O . VAL A 1 90 ? 9.763 3.108 -5.135 1.00 79.94 90 VAL A O 1
ATOM 699 N N . ILE A 1 91 ? 9.214 1.820 -6.878 1.00 75.38 91 ILE A N 1
ATOM 700 C CA . ILE A 1 91 ? 10.422 2.078 -7.657 1.00 75.38 91 ILE A CA 1
ATOM 701 C C . ILE A 1 91 ? 9.976 2.593 -9.017 1.00 75.38 91 ILE A C 1
ATOM 703 O O . ILE A 1 91 ? 9.353 1.864 -9.796 1.00 75.38 91 ILE A O 1
ATOM 707 N N . THR A 1 92 ? 10.335 3.830 -9.346 1.00 61.75 92 THR A N 1
ATOM 708 C CA . THR A 1 92 ? 10.327 4.281 -10.734 1.00 61.75 92 THR A CA 1
ATOM 709 C C . THR A 1 92 ? 11.351 3.418 -11.447 1.00 61.75 92 THR A C 1
ATOM 711 O O . THR A 1 92 ? 12.554 3.584 -11.252 1.00 61.75 92 THR A O 1
ATOM 714 N N . SER A 1 93 ? 10.898 2.433 -12.227 1.00 57.94 93 SER A N 1
ATOM 715 C CA . SER A 1 93 ? 11.790 1.741 -13.149 1.00 57.94 93 SER A CA 1
ATOM 716 C C . SER A 1 93 ? 12.400 2.831 -14.017 1.00 57.94 93 SER A C 1
ATOM 718 O O . SER A 1 93 ? 11.712 3.399 -14.866 1.00 57.94 93 SER A O 1
ATOM 720 N N . THR A 1 94 ? 13.659 3.188 -13.749 1.00 54.94 94 THR A N 1
ATOM 721 C CA . THR A 1 94 ? 14.457 4.018 -14.639 1.00 54.94 94 THR A CA 1
ATOM 722 C C . THR A 1 94 ? 14.384 3.307 -15.968 1.00 54.94 94 THR A C 1
ATOM 724 O O . THR A 1 94 ? 14.981 2.241 -16.133 1.00 54.94 94 THR A O 1
ATOM 727 N N . ALA A 1 95 ? 13.558 3.827 -16.876 1.00 57.06 95 ALA A N 1
ATOM 728 C CA . ALA A 1 95 ? 13.450 3.298 -18.213 1.00 57.06 95 ALA A CA 1
ATOM 729 C C . ALA A 1 95 ? 14.884 3.233 -18.729 1.00 57.06 95 ALA A C 1
ATOM 731 O O . ALA A 1 95 ? 15.545 4.267 -18.844 1.00 57.06 95 ALA A O 1
ATOM 732 N N . ALA A 1 96 ? 15.394 2.013 -18.926 1.00 57.50 96 ALA A N 1
ATOM 733 C CA . ALA A 1 96 ? 16.720 1.817 -19.480 1.00 57.50 96 ALA A CA 1
ATOM 734 C C . ALA A 1 96 ? 16.814 2.731 -20.708 1.00 57.50 96 ALA A C 1
ATOM 736 O O . ALA A 1 96 ? 15.872 2.713 -21.513 1.00 57.50 96 ALA A O 1
ATOM 737 N N . PRO A 1 97 ? 17.860 3.575 -20.823 1.00 52.84 97 PRO A N 1
ATOM 738 C CA . PRO A 1 97 ? 17.933 4.569 -21.879 1.00 52.84 97 PRO A CA 1
ATOM 739 C C . PRO A 1 97 ? 17.677 3.851 -23.191 1.00 52.84 97 PRO A C 1
ATOM 741 O O . PRO A 1 97 ? 18.372 2.891 -23.535 1.00 52.84 97 PRO A O 1
ATOM 744 N N . THR A 1 98 ? 16.608 4.258 -23.869 1.00 54.22 98 THR A N 1
ATOM 745 C CA . THR A 1 98 ? 16.145 3.627 -25.092 1.00 54.22 98 THR A CA 1
ATOM 746 C C . THR A 1 98 ? 17.328 3.566 -26.053 1.00 54.22 98 THR A C 1
ATOM 748 O O . THR A 1 98 ? 17.811 4.578 -26.569 1.00 54.22 98 THR A O 1
ATOM 751 N N . LEU A 1 99 ? 17.829 2.353 -26.311 1.00 54.19 99 LEU A N 1
ATOM 752 C CA . LEU A 1 99 ? 18.932 2.129 -27.251 1.00 54.19 99 LEU A CA 1
ATOM 753 C C . LEU A 1 99 ? 18.591 2.602 -28.684 1.00 54.19 99 LEU A C 1
ATOM 755 O O . LEU A 1 99 ? 19.456 2.585 -29.559 1.00 54.19 99 LEU A O 1
ATOM 759 N N . GLY A 1 100 ? 17.361 3.071 -28.926 1.00 52.62 100 GLY A N 1
ATOM 760 C CA . GLY A 1 100 ? 16.917 3.694 -30.170 1.00 52.62 100 GLY A CA 1
ATOM 761 C C . GLY A 1 100 ? 17.621 5.014 -30.506 1.00 52.62 100 GLY A C 1
ATOM 762 O O . GLY A 1 100 ? 17.928 5.239 -31.673 1.00 52.62 100 GLY A O 1
ATOM 763 N N . SER A 1 101 ? 17.982 5.847 -29.520 1.00 53.28 101 SER A N 1
ATOM 764 C CA . SER A 1 101 ? 18.650 7.137 -29.799 1.00 53.28 101 SER A CA 1
ATOM 765 C C . SER A 1 101 ? 20.154 6.978 -30.093 1.00 53.28 101 SER A C 1
ATOM 767 O O . SER A 1 101 ? 20.730 7.668 -30.940 1.00 53.28 101 SER A O 1
ATOM 769 N N . ARG A 1 102 ? 20.805 5.978 -29.477 1.00 53.25 102 ARG A N 1
ATOM 770 C CA . ARG A 1 102 ? 22.239 5.696 -29.681 1.00 53.25 102 ARG A CA 1
ATOM 771 C C . ARG A 1 102 ? 22.530 5.061 -31.047 1.00 53.25 102 ARG A C 1
ATOM 773 O O . ARG A 1 102 ? 23.598 5.285 -31.617 1.00 53.25 102 ARG A O 1
ATOM 780 N N . ARG A 1 103 ? 21.575 4.301 -31.597 1.00 54.94 103 ARG A N 1
ATOM 781 C CA . ARG A 1 103 ? 21.739 3.559 -32.858 1.00 54.94 103 ARG A CA 1
ATOM 782 C C . ARG A 1 103 ? 21.737 4.471 -34.095 1.00 54.94 103 ARG A C 1
ATOM 784 O O . ARG A 1 103 ? 22.481 4.205 -35.033 1.00 54.94 103 ARG A O 1
ATOM 791 N N . MET A 1 104 ? 20.985 5.575 -34.079 1.00 56.50 104 MET A N 1
ATOM 792 C CA . MET A 1 104 ? 20.922 6.518 -35.207 1.00 56.50 104 MET A CA 1
ATOM 793 C C . MET A 1 104 ? 22.153 7.437 -35.281 1.00 56.50 104 MET A C 1
ATOM 795 O O . MET A 1 104 ? 22.749 7.575 -36.349 1.00 56.50 104 MET A O 1
ATOM 799 N N . ARG A 1 105 ? 22.622 7.977 -34.144 1.00 56.94 105 ARG A N 1
ATOM 800 C CA . ARG A 1 105 ? 23.876 8.761 -34.091 1.00 56.94 105 ARG A CA 1
ATOM 801 C C . ARG A 1 105 ? 25.111 7.923 -34.455 1.00 56.94 105 ARG A C 1
ATOM 803 O O . ARG A 1 105 ? 26.008 8.418 -35.130 1.00 56.94 105 ARG A O 1
ATOM 810 N N . SER A 1 106 ? 25.122 6.639 -34.088 1.00 61.56 106 SER A N 1
ATOM 811 C CA . SER A 1 106 ? 26.174 5.687 -34.476 1.00 61.56 106 SER A CA 1
ATOM 812 C C . SER A 1 106 ? 26.232 5.439 -35.991 1.00 61.56 106 SER A C 1
ATOM 814 O O . SER A 1 106 ? 27.327 5.360 -36.544 1.00 61.56 106 SER A O 1
ATOM 816 N N . ARG A 1 107 ? 25.086 5.374 -36.683 1.00 66.88 107 ARG A N 1
ATOM 817 C CA . ARG A 1 107 ? 25.029 5.146 -38.140 1.00 66.88 107 ARG A CA 1
ATOM 818 C C . ARG A 1 107 ? 25.583 6.327 -38.943 1.00 66.88 107 ARG A C 1
ATOM 820 O O . ARG A 1 107 ? 26.319 6.101 -39.900 1.00 66.88 107 ARG A O 1
ATOM 827 N N . LEU A 1 108 ? 25.282 7.565 -38.542 1.00 72.06 108 LEU A N 1
ATOM 828 C CA . LEU A 1 108 ? 25.790 8.768 -39.219 1.00 72.06 108 LEU A CA 1
ATOM 829 C C . LEU A 1 108 ? 27.305 8.935 -39.028 1.00 72.06 108 LEU A C 1
ATOM 831 O O . LEU A 1 108 ? 28.023 9.161 -40.000 1.00 72.06 108 LEU A O 1
ATOM 835 N N . LEU A 1 109 ? 27.805 8.736 -37.802 1.00 74.88 109 LEU A N 1
ATOM 836 C CA . LEU A 1 109 ? 29.244 8.787 -37.512 1.00 74.88 109 LEU A CA 1
ATOM 837 C C . LEU A 1 109 ? 30.017 7.662 -38.215 1.00 74.88 109 LEU A C 1
ATOM 839 O O . LEU A 1 109 ? 31.083 7.904 -38.776 1.00 74.88 109 LEU A O 1
ATOM 843 N N . SER A 1 110 ? 29.467 6.443 -38.236 1.00 73.75 110 SER A N 1
ATOM 844 C CA . SER A 1 110 ? 30.079 5.314 -38.944 1.00 73.75 110 SER A CA 1
ATOM 845 C C . SER A 1 110 ? 30.119 5.548 -40.458 1.00 73.75 110 SER A C 1
ATOM 847 O O . SER A 1 110 ? 31.155 5.311 -41.073 1.00 73.75 110 SER A O 1
ATOM 849 N N . SER A 1 111 ? 29.050 6.091 -41.052 1.00 82.56 111 SER A N 1
ATOM 850 C CA . SER A 1 111 ? 29.009 6.405 -42.490 1.00 82.56 111 SER A CA 1
ATOM 851 C C . SER A 1 111 ? 30.024 7.488 -42.875 1.00 82.56 111 SER A C 1
ATOM 853 O O . SER A 1 111 ? 30.704 7.357 -43.891 1.00 82.56 111 SER A O 1
ATOM 855 N N . PHE A 1 112 ? 30.186 8.524 -42.043 1.00 88.88 112 PHE A N 1
ATOM 856 C CA . PHE A 1 112 ? 31.199 9.563 -42.252 1.00 88.88 112 PHE A CA 1
ATOM 857 C C . PHE A 1 112 ? 32.629 8.996 -42.208 1.00 88.88 112 PHE A C 1
ATOM 859 O O . PHE A 1 112 ? 33.437 9.305 -43.081 1.00 88.88 112 PHE A O 1
ATOM 866 N N . MET A 1 113 ? 32.928 8.116 -41.245 1.00 87.19 113 MET A N 1
ATOM 867 C CA . MET A 1 113 ? 34.243 7.468 -41.132 1.00 87.19 113 MET A CA 1
ATOM 868 C C . MET A 1 113 ? 34.585 6.600 -42.352 1.00 87.19 113 MET A C 1
ATOM 870 O O . MET A 1 113 ? 35.708 6.661 -42.850 1.00 87.19 113 MET A O 1
ATOM 874 N N . PHE A 1 114 ? 33.621 5.836 -42.880 1.00 90.75 114 PHE A N 1
ATOM 875 C CA . PHE A 1 114 ? 33.834 5.043 -44.096 1.00 90.75 114 PHE A CA 1
ATOM 876 C C . PHE A 1 114 ? 34.087 5.920 -45.331 1.00 90.75 114 PHE A C 1
ATOM 878 O O . PHE A 1 114 ? 35.003 5.635 -46.102 1.00 90.75 114 PHE A O 1
ATOM 885 N N . LEU A 1 115 ? 33.332 7.011 -45.502 1.00 94.06 115 LEU A N 1
ATOM 886 C CA . LEU A 1 115 ? 33.535 7.946 -46.616 1.00 94.06 115 LEU A CA 1
ATOM 887 C C . LEU A 1 115 ? 34.903 8.641 -46.545 1.00 94.06 115 LEU A C 1
ATOM 889 O O . LEU A 1 115 ? 35.584 8.756 -47.564 1.00 94.06 115 LEU A O 1
ATOM 893 N N . ALA A 1 116 ? 35.340 9.045 -45.349 1.00 92.69 116 ALA A N 1
ATOM 894 C CA . ALA A 1 116 ? 36.657 9.646 -45.143 1.00 92.69 116 ALA A CA 1
ATOM 895 C C . ALA A 1 116 ? 37.804 8.670 -45.473 1.00 92.69 116 ALA A C 1
ATOM 897 O O . ALA A 1 116 ? 38.778 9.058 -46.123 1.00 92.69 116 ALA A O 1
ATOM 898 N N . ALA A 1 117 ? 37.674 7.395 -45.087 1.00 92.38 117 ALA A N 1
ATOM 899 C CA . ALA A 1 117 ? 38.661 6.365 -45.408 1.00 92.38 117 ALA A CA 1
ATOM 900 C C . ALA A 1 117 ? 38.771 6.125 -46.924 1.00 92.38 117 ALA A C 1
ATOM 902 O O . ALA A 1 117 ? 39.877 6.094 -47.466 1.00 92.38 117 ALA A O 1
ATOM 903 N N . ILE A 1 118 ? 37.638 6.035 -47.629 1.00 94.81 118 ILE A N 1
ATOM 904 C CA . ILE A 1 118 ? 37.615 5.868 -49.090 1.00 94.81 118 ILE A CA 1
ATOM 905 C C . ILE A 1 118 ? 38.254 7.078 -49.784 1.00 94.81 118 ILE A C 1
ATOM 907 O O . ILE A 1 118 ? 39.091 6.907 -50.669 1.00 94.81 118 ILE A O 1
ATOM 911 N N . ALA A 1 119 ? 37.924 8.300 -49.354 1.00 95.19 119 ALA A N 1
ATOM 912 C CA . ALA A 1 119 ? 38.518 9.514 -49.911 1.00 95.19 119 ALA A CA 1
ATOM 913 C C . ALA A 1 119 ? 40.047 9.553 -49.719 1.00 95.19 119 ALA A C 1
ATOM 915 O O . ALA A 1 119 ? 40.772 9.900 -50.651 1.00 95.19 119 ALA A O 1
ATOM 916 N N . SER A 1 120 ? 40.553 9.136 -48.553 1.00 92.62 120 SER A N 1
ATOM 917 C CA . SER A 1 120 ? 41.996 9.044 -48.287 1.00 92.62 120 SER A CA 1
ATOM 918 C C . SER A 1 120 ? 42.700 8.045 -49.217 1.00 92.62 120 SER A C 1
ATOM 920 O O . SER A 1 120 ? 43.753 8.352 -49.786 1.00 92.62 120 SER A O 1
ATOM 922 N N . VAL A 1 121 ? 42.094 6.878 -49.455 1.00 93.31 121 VAL A N 1
ATOM 923 C CA . VAL A 1 121 ? 42.629 5.879 -50.395 1.00 93.31 121 VAL A CA 1
ATOM 924 C C . VAL A 1 121 ? 42.633 6.416 -51.830 1.00 93.31 121 VAL A C 1
ATOM 926 O O . VAL A 1 121 ? 43.622 6.265 -52.542 1.00 93.31 121 VAL A O 1
ATOM 929 N N . ILE A 1 122 ? 41.582 7.117 -52.258 1.00 94.25 122 ILE A N 1
ATOM 930 C CA . ILE A 1 122 ? 41.530 7.718 -53.600 1.00 94.25 122 ILE A CA 1
ATOM 931 C C . ILE A 1 122 ? 42.614 8.791 -53.760 1.00 94.25 122 ILE A C 1
ATOM 933 O O . ILE A 1 122 ? 43.332 8.791 -54.760 1.00 94.25 122 ILE A O 1
ATOM 937 N N . VAL A 1 123 ? 42.782 9.674 -52.771 1.00 93.94 123 VAL A N 1
ATOM 938 C CA . VAL A 1 123 ? 43.806 10.730 -52.806 1.00 93.94 123 VAL A CA 1
ATOM 939 C C . VAL A 1 123 ? 45.213 10.138 -52.860 1.00 93.94 123 VAL A C 1
ATOM 941 O O . VAL A 1 123 ? 46.037 10.619 -53.639 1.00 93.94 123 VAL A O 1
ATOM 944 N N . THR A 1 124 ? 45.492 9.086 -52.087 1.00 90.44 124 THR A N 1
ATOM 945 C CA . THR A 1 124 ? 46.805 8.421 -52.108 1.00 90.44 124 THR A CA 1
ATOM 946 C C . THR A 1 124 ? 47.053 7.687 -53.424 1.00 90.44 124 THR A C 1
ATOM 948 O O . THR A 1 124 ? 48.143 7.782 -53.981 1.00 90.44 124 THR A O 1
ATOM 951 N N . LEU A 1 125 ? 46.057 7.009 -53.995 1.00 91.06 125 LEU A N 1
ATOM 952 C CA . LEU A 1 125 ? 46.195 6.396 -55.320 1.00 91.06 125 LEU A CA 1
ATOM 953 C C . LEU A 1 125 ? 46.423 7.453 -56.408 1.00 91.06 125 LEU A C 1
ATOM 955 O O . LEU A 1 125 ? 47.298 7.286 -57.255 1.00 91.06 125 LEU A O 1
ATOM 959 N N . TRP A 1 126 ? 45.706 8.576 -56.368 1.00 89.50 126 TRP A N 1
ATOM 960 C CA . TRP A 1 126 ? 45.864 9.656 -57.346 1.00 89.50 126 TRP A CA 1
ATOM 961 C C . TRP A 1 126 ? 47.202 10.384 -57.215 1.00 89.50 126 TRP A C 1
ATOM 963 O O . TRP A 1 126 ? 47.798 10.746 -58.233 1.00 89.50 126 TRP A O 1
ATOM 973 N N . SER A 1 127 ? 47.704 10.597 -55.996 1.00 82.94 127 SER A N 1
ATOM 974 C CA . SER A 1 127 ? 49.028 11.191 -55.786 1.00 82.94 127 SER A CA 1
ATOM 975 C C . SER A 1 127 ? 50.141 10.258 -56.266 1.00 82.94 127 SER A C 1
ATOM 977 O O . SER A 1 127 ? 51.083 10.721 -56.915 1.00 82.94 127 SER A O 1
ATOM 979 N N . ASN A 1 128 ? 49.996 8.949 -56.048 1.00 82.38 128 ASN A N 1
ATOM 980 C CA . ASN A 1 128 ? 50.919 7.937 -56.558 1.00 82.38 128 ASN A CA 1
ATOM 981 C C . ASN A 1 128 ? 50.890 7.848 -58.092 1.00 82.38 128 ASN A C 1
ATOM 983 O O . ASN A 1 128 ? 51.951 7.859 -58.713 1.00 82.38 128 ASN A O 1
ATOM 987 N N . VAL A 1 129 ? 49.712 7.862 -58.728 1.00 83.62 129 VAL A N 1
ATOM 988 C CA . VAL A 1 129 ? 49.586 7.863 -60.200 1.00 83.62 129 VAL A CA 1
ATOM 989 C C . VAL A 1 129 ? 50.178 9.134 -60.812 1.00 83.62 129 VAL A C 1
ATOM 991 O O . VAL A 1 129 ? 50.913 9.050 -61.793 1.00 83.62 129 VAL A O 1
ATOM 994 N N . LYS A 1 130 ? 49.937 10.313 -60.221 1.00 80.44 130 LYS A N 1
ATOM 995 C CA . LYS A 1 130 ? 50.570 11.570 -60.665 1.00 80.44 130 LYS A CA 1
ATOM 996 C C . LYS A 1 130 ? 52.090 11.533 -60.511 1.00 80.44 130 LYS A C 1
ATOM 998 O O . LYS A 1 130 ? 52.802 12.027 -61.383 1.00 80.44 130 LYS A O 1
ATOM 1003 N N . SER A 1 131 ? 52.587 10.943 -59.425 1.00 76.38 131 SER A N 1
ATOM 1004 C CA . SER A 1 131 ? 54.026 10.801 -59.177 1.00 76.38 131 SER A CA 1
ATOM 1005 C C . SER A 1 131 ? 54.674 9.835 -60.173 1.00 76.38 131 SER A C 1
ATOM 1007 O O . SER A 1 131 ? 55.723 10.153 -60.730 1.00 76.38 131 SER A O 1
ATOM 1009 N N . ALA A 1 132 ? 54.011 8.718 -60.487 1.00 71.69 132 ALA A N 1
ATOM 1010 C CA . ALA A 1 132 ? 54.439 7.771 -61.513 1.00 71.69 132 ALA A CA 1
ATOM 1011 C C . ALA A 1 1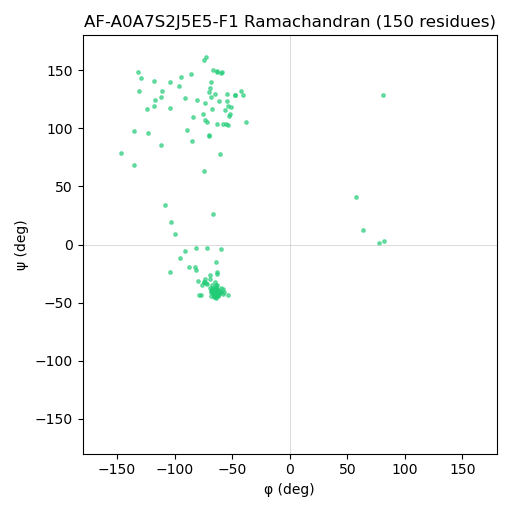32 ? 54.390 8.382 -62.925 1.00 71.69 132 ALA A C 1
ATOM 1013 O O . ALA A 1 132 ? 55.351 8.259 -63.679 1.00 71.69 132 ALA A O 1
ATOM 1014 N N . ALA A 1 133 ? 53.330 9.121 -63.263 1.00 70.75 133 ALA A N 1
ATOM 1015 C CA . ALA A 1 133 ? 53.206 9.820 -64.543 1.00 70.75 133 ALA A CA 1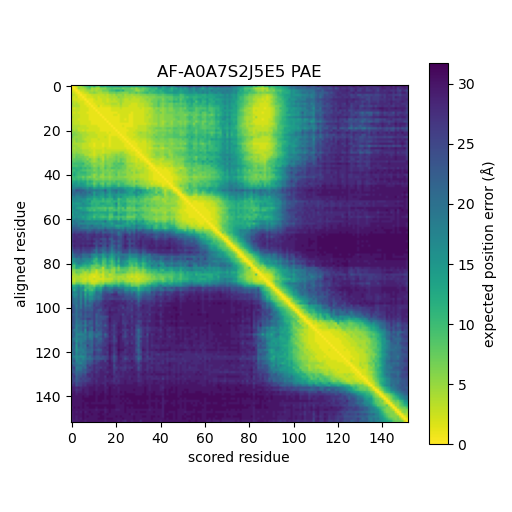
ATOM 1016 C C . ALA A 1 133 ? 54.255 10.934 -64.711 1.00 70.75 133 ALA A C 1
ATOM 1018 O O . ALA A 1 133 ? 54.722 11.181 -65.818 1.00 70.75 133 ALA A O 1
ATOM 1019 N N . LYS A 1 134 ? 54.673 11.585 -63.618 1.00 69.94 134 LYS A N 1
ATOM 1020 C CA . LYS A 1 134 ? 55.771 12.564 -63.630 1.00 69.94 134 LYS A CA 1
ATOM 1021 C C . LYS A 1 134 ? 57.145 11.895 -63.763 1.00 69.94 134 LYS A C 1
ATOM 1023 O O . LYS A 1 134 ? 58.032 12.478 -64.380 1.00 69.94 134 LYS A O 1
ATOM 1028 N N . ALA A 1 135 ? 57.315 10.686 -63.222 1.00 61.88 135 ALA A N 1
ATOM 1029 C CA . ALA A 1 135 ? 58.534 9.888 -63.365 1.00 61.88 135 ALA A CA 1
ATOM 1030 C C . ALA A 1 135 ? 58.682 9.265 -64.769 1.00 61.88 135 ALA A C 1
ATOM 1032 O O . ALA A 1 135 ? 59.799 9.160 -65.266 1.00 61.88 135 ALA A O 1
ATOM 1033 N N . PHE A 1 136 ? 57.566 8.914 -65.419 1.00 58.28 136 PHE A N 1
ATOM 1034 C CA . PHE A 1 136 ? 57.504 8.357 -66.780 1.00 58.28 136 PHE A CA 1
ATOM 1035 C C . PHE A 1 136 ? 57.143 9.384 -67.871 1.00 58.28 136 PHE A C 1
ATOM 1037 O O . PHE A 1 136 ? 56.916 9.014 -69.022 1.00 58.28 136 PHE A O 1
ATOM 1044 N N . GLY A 1 137 ? 57.101 10.677 -67.534 1.00 49.62 137 GLY A N 1
ATOM 1045 C CA . GLY A 1 137 ? 56.911 11.749 -68.510 1.00 49.62 137 GLY A CA 1
ATOM 1046 C C . GLY A 1 137 ? 58.026 11.746 -69.568 1.00 49.62 137 GLY A C 1
ATOM 1047 O O . GLY A 1 137 ? 59.163 11.387 -69.253 1.00 49.62 137 GLY A O 1
ATOM 1048 N N . PRO A 1 138 ? 57.734 12.143 -70.819 1.00 50.75 138 PRO A N 1
ATOM 1049 C CA . PRO A 1 138 ? 58.605 11.918 -71.966 1.00 50.75 138 PRO A CA 1
ATOM 1050 C C . PRO A 1 138 ? 59.858 12.790 -71.860 1.00 50.75 138 PRO A C 1
ATOM 1052 O O . PRO A 1 138 ? 59.881 13.937 -72.301 1.00 50.75 138 PRO A O 1
ATOM 1055 N N . LYS A 1 139 ? 60.933 12.253 -71.283 1.00 53.66 139 LYS A N 1
ATOM 1056 C CA . LYS A 1 139 ? 62.277 12.744 -71.578 1.00 53.66 139 LYS A CA 1
ATOM 1057 C C . LYS A 1 139 ? 62.722 12.039 -72.847 1.00 53.66 139 LYS A C 1
ATOM 1059 O O . LYS A 1 139 ? 62.904 10.824 -72.853 1.00 53.66 139 LYS A O 1
ATOM 1064 N N . GLY A 1 140 ? 62.795 12.830 -73.918 1.00 49.78 140 GLY A N 1
ATOM 1065 C CA . GLY A 1 140 ? 63.264 12.430 -75.237 1.00 49.78 140 GLY A CA 1
ATOM 1066 C C . GLY A 1 140 ? 64.475 11.510 -75.137 1.00 49.78 140 GLY A C 1
ATOM 1067 O O . GLY A 1 140 ? 65.423 11.780 -74.399 1.00 49.78 140 GLY A O 1
ATOM 1068 N N . GLY A 1 141 ? 64.365 10.386 -75.838 1.00 53.06 141 GLY A N 1
ATOM 1069 C CA . GLY A 1 141 ? 65.334 9.312 -75.808 1.00 53.06 141 GLY A CA 1
ATOM 1070 C C . GLY A 1 141 ? 66.701 9.731 -76.330 1.00 53.06 141 GLY A C 1
ATOM 1071 O O . GLY A 1 141 ? 66.826 10.515 -77.265 1.00 53.06 141 GLY A O 1
ATOM 1072 N N . VAL A 1 142 ? 67.723 9.106 -75.759 1.00 51.31 142 VAL A N 1
ATOM 1073 C CA . VAL A 1 142 ? 68.972 8.829 -76.458 1.00 51.31 142 VAL A CA 1
ATOM 1074 C C . VAL A 1 142 ? 69.323 7.384 -76.123 1.00 51.31 142 VAL A C 1
ATOM 1076 O O . VAL A 1 142 ? 69.853 7.092 -75.055 1.00 51.31 142 VAL A O 1
ATOM 1079 N N . LEU A 1 143 ? 68.976 6.467 -77.024 1.00 51.25 143 LEU A N 1
ATOM 1080 C CA . LEU A 1 143 ? 69.679 5.194 -77.152 1.00 51.25 143 LEU A CA 1
ATOM 1081 C C . LEU A 1 143 ? 70.425 5.233 -78.494 1.00 51.25 143 LEU A C 1
ATOM 1083 O O . LEU A 1 143 ? 69.831 5.648 -79.493 1.00 51.25 143 LEU A O 1
ATOM 1087 N N . PRO A 1 144 ? 71.719 4.870 -78.527 1.00 50.50 144 PRO A N 1
ATOM 1088 C CA . PRO A 1 144 ? 72.574 5.053 -79.692 1.00 50.50 144 PRO A CA 1
ATOM 1089 C C . PRO A 1 144 ? 72.221 3.996 -80.739 1.00 50.50 144 PRO A C 1
ATOM 1091 O O . PRO A 1 144 ? 72.437 2.804 -80.523 1.00 50.50 144 PRO A O 1
ATOM 1094 N N . PHE A 1 145 ? 71.652 4.413 -81.870 1.00 46.53 145 PHE A N 1
ATOM 1095 C CA . PHE A 1 145 ? 71.365 3.480 -82.952 1.00 46.53 145 PHE A CA 1
ATOM 1096 C C . PHE A 1 145 ? 72.631 3.216 -83.767 1.00 46.53 145 PHE A C 1
ATOM 1098 O O . PHE A 1 145 ? 73.294 4.126 -84.263 1.00 46.53 145 PHE A O 1
ATOM 1105 N N . ALA A 1 146 ? 72.948 1.930 -83.864 1.00 49.19 146 ALA A N 1
ATOM 1106 C CA . ALA A 1 146 ? 74.014 1.345 -84.645 1.00 49.19 146 ALA A CA 1
ATOM 1107 C C . ALA A 1 146 ? 73.937 1.767 -86.122 1.00 49.19 146 ALA A C 1
ATOM 1109 O O . ALA A 1 146 ? 72.984 1.441 -86.827 1.00 49.19 146 ALA A O 1
ATOM 1110 N N . GLY A 1 147 ? 74.982 2.438 -86.602 1.00 55.59 147 GLY A N 1
ATOM 1111 C CA . GLY A 1 147 ? 75.242 2.618 -88.024 1.00 55.59 147 GLY A CA 1
ATOM 1112 C C . GLY A 1 147 ? 76.092 1.466 -88.548 1.00 55.59 147 GLY A C 1
ATOM 1113 O O . GLY A 1 147 ? 77.312 1.483 -88.411 1.00 55.59 147 GLY A O 1
ATOM 1114 N N . LYS A 1 148 ? 75.460 0.469 -89.167 1.00 51.50 148 LYS A N 1
ATOM 1115 C CA . LYS A 1 148 ? 76.118 -0.379 -90.167 1.00 51.50 148 LYS A CA 1
ATOM 1116 C C . LYS A 1 148 ? 75.296 -0.292 -91.442 1.00 51.50 148 LYS A C 1
ATOM 1118 O O . LYS A 1 148 ? 74.276 -0.957 -91.580 1.00 51.50 148 LYS A O 1
ATOM 1123 N N . ALA A 1 149 ? 75.736 0.595 -92.328 1.00 52.12 149 ALA A N 1
ATOM 1124 C CA . ALA A 1 149 ? 75.262 0.662 -93.697 1.00 52.12 149 ALA A CA 1
ATOM 1125 C C . ALA A 1 149 ? 75.776 -0.569 -94.455 1.00 52.12 149 ALA A C 1
ATOM 1127 O O . ALA A 1 149 ? 76.957 -0.908 -94.375 1.00 52.12 149 ALA A O 1
ATOM 1128 N N . HIS A 1 150 ? 74.876 -1.234 -95.166 1.00 49.91 150 HIS A N 1
ATOM 1129 C CA . HIS A 1 150 ? 75.177 -2.276 -96.138 1.00 49.91 150 HIS A CA 1
ATOM 1130 C C . HIS A 1 150 ? 74.376 -1.964 -97.410 1.00 49.91 150 HIS A C 1
ATOM 1132 O O . HIS A 1 150 ? 73.258 -1.461 -97.295 1.00 49.91 150 HIS A O 1
ATOM 1138 N N . LEU A 1 151 ? 74.946 -2.348 -98.561 1.00 50.59 151 LEU A N 1
ATOM 1139 C CA . LEU A 1 151 ? 74.497 -2.177 -99.961 1.00 50.59 151 LEU A CA 1
ATOM 1140 C C . LEU A 1 151 ? 74.799 -0.790 -100.569 1.00 50.59 151 LEU A C 1
ATOM 1142 O O . LEU A 1 151 ? 74.476 0.221 -99.959 1.00 50.59 151 LEU A O 1
ATOM 1146 N N . CYS A 1 152 ? 75.416 -0.646 -101.747 1.00 42.72 152 CYS A N 1
ATOM 1147 C CA . CYS A 1 152 ? 75.809 -1.555 -102.834 1.00 42.72 152 CYS A CA 1
ATOM 1148 C C . CYS A 1 152 ? 77.104 -1.036 -103.478 1.00 42.72 152 CYS A C 1
ATOM 1150 O O . CYS A 1 152 ? 77.320 0.195 -103.421 1.00 42.72 152 CYS A O 1
#

Organism: NCBI:txid327968

pLDDT: mean 76.3, std 16.64, range [42.72, 96.31]

Foldseek 3Di:
DPPPDDQCQKLQVLCVVCVVPVPPGPRRDDVPPDDDDDQVRCCVVVVDHPDDDPVRVVVVVVVVVVPVVDPPPDPDDPPPPPDDPDMDHPDPPPPPPPCVVVVVVVVVVVVVVVVVVVVVVVVVVVVVVVVVCVVVPDPDDDDPDDDDDDDD

Solvent-accessible surface area (backbone atoms only — not comparable to full-atom values): 9944 Å² total; per-residue (Å²): 137,63,89,91,54,80,57,84,71,19,36,53,49,38,44,52,45,15,72,76,36,62,92,81,31,74,79,57,73,58,90,85,74,68,80,92,70,54,72,68,57,48,32,69,74,68,72,47,76,94,66,77,51,74,65,59,53,48,55,53,51,54,53,56,60,60,52,74,78,59,86,70,81,66,81,75,66,81,71,74,70,92,75,69,90,73,77,48,62,85,62,80,75,72,72,70,78,65,66,69,66,60,55,56,59,49,51,58,55,50,52,50,53,54,52,51,52,54,51,51,52,49,51,52,51,52,53,49,51,52,51,49,52,64,72,67,46,89,71,81,84,85,75,90,79,84,86,77,90,78,90,132

Secondary structure (DSSP, 8-state):
--TT---TTBHHHHHHHHHH-TTTS---PPTTS-----HHHHHHHH---SSPPHHHHHHHHHHHHHHTT---------PPP-------BSS-------HHHHHHHHHHHHHHHHHHHHHHHHHHHHHHHHHHHHHSS---------------